Protein AF-A0A535STL4-F1 (afdb_monomer_lite)

Secondary structure (DSSP, 8-state):
-------------PPPHHHHHHHH---HHHHHHHHHTT-HHHHHHT-

Structure (mmCIF, N/CA/C/O backbone):
data_AF-A0A535STL4-F1
#
_entry.id   AF-A0A535STL4-F1
#
loop_
_atom_site.group_PDB
_atom_site.id
_atom_site.type_symbol
_atom_site.label_atom_id
_atom_site.label_alt_id
_atom_site.label_comp_id
_atom_site.label_asym_id
_atom_site.label_entity_id
_atom_site.label_seq_id
_atom_site.pdbx_PDB_ins_code
_atom_site.Cartn_x
_atom_site.Cartn_y
_atom_site.Cartn_z
_atom_site.occupancy
_atom_site.B_iso_or_equiv
_atom_site.auth_seq_id
_atom_site.auth_comp_id
_atom_site.auth_asym_id
_atom_site.auth_atom_id
_atom_site.pdbx_PDB_model_num
ATOM 1 N N . MET A 1 1 ? -2.878 34.023 -31.241 1.00 50.38 1 MET A N 1
ATOM 2 C CA . MET A 1 1 ? -1.973 33.585 -30.157 1.00 50.38 1 MET A CA 1
ATOM 3 C C . MET A 1 1 ? -2.802 32.939 -29.055 1.00 50.38 1 MET A C 1
ATOM 5 O O . MET A 1 1 ? -3.128 33.590 -28.080 1.00 50.38 1 MET A O 1
ATOM 9 N N . VAL A 1 2 ? -3.212 31.694 -29.275 1.00 64.94 2 VAL A N 1
ATOM 10 C CA . VAL A 1 2 ? -3.854 30.763 -28.326 1.00 64.94 2 VAL A CA 1
ATOM 11 C C . VAL A 1 2 ? -3.524 29.408 -28.975 1.00 64.94 2 VAL A C 1
ATOM 13 O O . VAL A 1 2 ? -3.771 29.265 -30.167 1.00 64.94 2 VAL A O 1
ATOM 16 N N . THR A 1 3 ? -2.703 28.516 -28.427 1.00 59.38 3 THR A N 1
ATOM 17 C CA . THR A 1 3 ? -2.964 27.667 -27.263 1.00 59.38 3 THR A CA 1
ATOM 18 C C . THR A 1 3 ? -1.638 26.971 -26.922 1.00 59.38 3 THR A C 1
ATOM 20 O O . THR A 1 3 ? -1.280 25.987 -27.561 1.00 59.38 3 THR A O 1
ATOM 23 N N . THR A 1 4 ? -0.869 27.492 -25.966 1.00 65.19 4 THR A N 1
ATOM 24 C CA . THR A 1 4 ? 0.308 26.797 -25.394 1.00 65.19 4 THR A CA 1
ATOM 25 C C . THR A 1 4 ? -0.017 26.181 -24.036 1.00 65.19 4 THR A C 1
ATOM 27 O O . THR A 1 4 ? 0.870 25.942 -23.222 1.00 65.19 4 THR A O 1
ATOM 30 N N . GLU A 1 5 ? -1.297 25.951 -23.764 1.00 64.00 5 GLU A N 1
ATOM 31 C CA . GLU A 1 5 ? -1.728 25.178 -22.609 1.00 64.00 5 GLU A CA 1
ATOM 32 C C . GLU A 1 5 ? -1.895 23.731 -23.051 1.00 64.00 5 GLU A C 1
ATOM 34 O O . GLU A 1 5 ? -2.305 23.473 -24.178 1.00 64.00 5 GLU A O 1
ATOM 39 N N . ILE A 1 6 ? -1.641 22.782 -22.156 1.00 62.22 6 ILE A N 1
ATOM 40 C CA . ILE A 1 6 ? -1.659 21.336 -22.412 1.00 62.22 6 ILE A CA 1
ATOM 41 C C . ILE A 1 6 ? -0.311 20.796 -22.938 1.00 62.22 6 ILE A C 1
ATOM 43 O O . ILE A 1 6 ? -0.248 19.839 -23.706 1.00 62.22 6 ILE A O 1
ATOM 47 N N . LEU A 1 7 ? 0.806 21.281 -22.381 1.00 60.00 7 LEU A N 1
ATOM 48 C CA . LEU A 1 7 ? 1.842 20.331 -21.958 1.00 60.00 7 LEU A CA 1
ATOM 49 C C . LEU A 1 7 ? 1.227 19.525 -20.811 1.00 60.00 7 LEU A C 1
ATOM 51 O O . LEU A 1 7 ? 1.322 19.901 -19.645 1.00 60.00 7 LEU A O 1
ATOM 55 N N . ARG A 1 8 ? 0.483 18.477 -21.179 1.00 58.97 8 ARG A N 1
ATOM 56 C CA . ARG A 1 8 ? -0.038 17.454 -20.275 1.00 58.97 8 ARG A CA 1
ATOM 57 C C . ARG A 1 8 ? 1.157 16.922 -19.498 1.00 58.97 8 ARG A C 1
ATOM 59 O O . ARG A 1 8 ? 1.936 16.126 -20.013 1.00 58.97 8 ARG A O 1
ATOM 66 N N . ARG A 1 9 ? 1.341 17.446 -18.288 1.00 56.66 9 ARG A N 1
ATOM 67 C CA . ARG A 1 9 ? 2.246 16.872 -17.312 1.00 56.66 9 ARG A CA 1
ATOM 68 C C . ARG A 1 9 ? 1.739 15.464 -17.065 1.00 56.66 9 ARG A C 1
ATOM 70 O O . ARG A 1 9 ? 0.763 15.274 -16.347 1.00 56.66 9 ARG A O 1
ATOM 77 N N . ASP A 1 10 ? 2.411 14.490 -17.658 1.00 58.62 10 ASP A N 1
ATOM 78 C CA . ASP A 1 10 ? 2.419 13.118 -17.166 1.00 58.62 10 ASP A CA 1
ATOM 79 C C . ASP A 1 10 ? 3.237 13.119 -15.860 1.00 58.62 10 ASP A C 1
ATOM 81 O O . ASP A 1 10 ? 4.301 12.518 -15.726 1.00 58.62 10 ASP A O 1
ATOM 85 N N . GLU A 1 11 ? 2.798 13.932 -14.895 1.00 57.31 11 GLU A N 1
ATOM 86 C CA . GLU A 1 11 ? 3.251 13.845 -13.521 1.00 57.31 11 GLU A CA 1
ATOM 87 C C . GLU A 1 11 ? 2.683 12.524 -13.029 1.00 57.31 11 GLU A C 1
ATOM 89 O O . GLU A 1 11 ? 1.543 12.458 -12.572 1.00 57.31 11 GLU A O 1
ATOM 94 N N . LYS A 1 12 ? 3.468 11.451 -13.183 1.00 62.16 12 LYS A N 1
ATOM 95 C CA . LYS A 1 12 ? 3.245 10.200 -12.466 1.00 62.16 12 LYS A CA 1
ATOM 96 C C . LYS A 1 12 ? 3.062 10.567 -11.000 1.00 62.16 12 LYS A C 1
ATOM 98 O O . LYS A 1 12 ? 4.036 10.841 -10.302 1.00 62.16 12 LYS A O 1
ATOM 103 N N . GLN A 1 13 ? 1.809 10.629 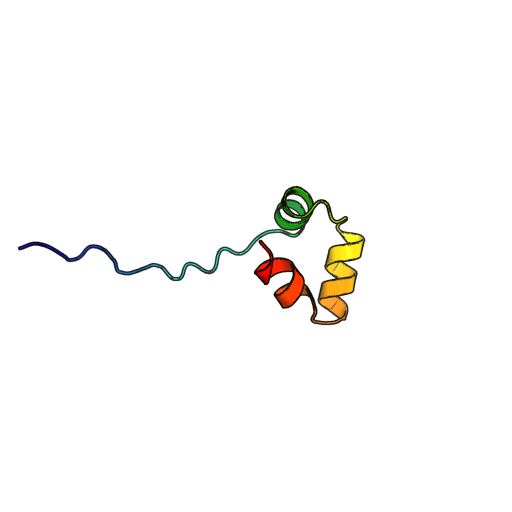-10.558 1.00 69.31 13 GLN A N 1
ATOM 104 C CA . GLN A 1 13 ? 1.473 10.879 -9.170 1.00 69.31 13 GLN A CA 1
ATOM 105 C C . GLN A 1 13 ? 1.990 9.687 -8.376 1.00 69.31 13 GLN A C 1
ATOM 107 O O . GLN A 1 13 ? 1.398 8.610 -8.366 1.00 69.31 13 GLN A O 1
ATOM 112 N N . LEU A 1 14 ? 3.154 9.874 -7.761 1.00 72.38 14 LEU A N 1
ATOM 113 C CA . LEU A 1 14 ? 3.693 8.929 -6.806 1.00 72.38 14 LEU A CA 1
ATOM 114 C C . LEU A 1 14 ? 2.838 9.031 -5.549 1.00 72.38 14 LEU A C 1
ATOM 116 O O . LEU A 1 14 ? 2.779 10.079 -4.906 1.00 72.38 14 LEU A O 1
ATOM 120 N N . TYR A 1 15 ? 2.166 7.937 -5.222 1.00 78.25 15 TYR A N 1
ATOM 121 C CA . TYR A 1 15 ? 1.391 7.823 -4.000 1.00 78.25 15 TYR A CA 1
ATOM 122 C C . TYR A 1 15 ? 2.227 7.146 -2.922 1.00 78.25 15 TYR A C 1
ATOM 124 O O . TYR A 1 15 ? 2.903 6.147 -3.173 1.00 78.25 15 TYR A O 1
ATOM 132 N N . THR A 1 16 ? 2.168 7.668 -1.701 1.00 84.06 16 THR A N 1
ATOM 133 C CA . THR A 1 16 ? 2.746 6.969 -0.552 1.00 84.06 16 THR A CA 1
ATOM 134 C C . THR A 1 16 ? 1.894 5.751 -0.204 1.00 84.06 16 THR A C 1
ATOM 136 O O . THR A 1 16 ? 0.686 5.721 -0.448 1.00 84.06 16 THR A O 1
ATOM 139 N N . ILE A 1 17 ? 2.499 4.749 0.439 1.00 84.31 17 ILE A N 1
ATOM 140 C CA . ILE A 1 17 ? 1.777 3.542 0.869 1.00 84.31 17 ILE A CA 1
ATOM 141 C C . ILE A 1 17 ? 0.582 3.862 1.782 1.00 84.31 17 ILE A C 1
ATOM 143 O O . ILE A 1 17 ? -0.415 3.150 1.771 1.00 84.31 17 ILE A O 1
ATOM 147 N N . GLU A 1 18 ? 0.657 4.955 2.546 1.00 86.19 18 GLU A N 1
ATOM 148 C CA . GLU A 1 18 ? -0.447 5.449 3.373 1.00 86.19 18 GLU A CA 1
ATOM 149 C C . GLU A 1 18 ? -1.590 6.021 2.545 1.00 86.19 18 GLU A C 1
ATOM 151 O O .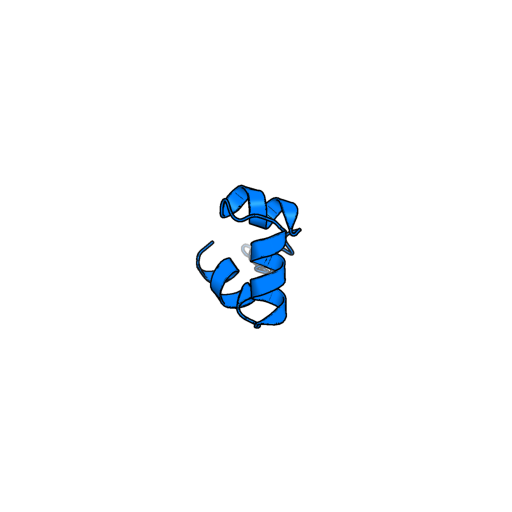 GLU A 1 18 ? -2.752 5.748 2.833 1.00 86.19 18 GLU A O 1
ATOM 156 N N . GLN A 1 19 ? -1.278 6.782 1.497 1.00 85.62 19 GLN A N 1
ATOM 157 C CA . GLN A 1 19 ? -2.293 7.310 0.592 1.00 85.62 19 GLN A CA 1
ATOM 158 C C . GLN A 1 19 ? -3.004 6.179 -0.148 1.00 85.62 19 GLN A C 1
ATOM 160 O O . GLN A 1 19 ? -4.230 6.183 -0.231 1.00 85.62 19 GLN A O 1
ATOM 165 N N . VAL A 1 20 ? -2.256 5.184 -0.630 1.00 83.06 20 VAL A N 1
ATOM 166 C CA . VAL A 1 20 ? -2.842 4.012 -1.290 1.00 83.06 20 VAL A CA 1
ATOM 167 C C . VAL A 1 20 ? -3.678 3.199 -0.300 1.00 83.06 20 VAL A C 1
ATOM 169 O O . VAL A 1 20 ? -4.799 2.823 -0.632 1.00 83.06 20 VAL A O 1
ATOM 172 N N . ALA A 1 21 ? -3.202 2.991 0.931 1.00 86.44 21 ALA A N 1
ATOM 173 C CA . ALA A 1 21 ? -3.956 2.297 1.978 1.00 86.44 21 ALA A CA 1
ATOM 174 C C . ALA A 1 21 ? -5.288 2.996 2.286 1.00 86.44 21 ALA A C 1
ATOM 176 O O . ALA A 1 21 ? -6.332 2.352 2.327 1.00 86.44 21 ALA A O 1
ATOM 177 N N . ASN A 1 22 ? -5.268 4.324 2.424 1.00 85.88 22 ASN A N 1
ATOM 178 C CA . ASN A 1 22 ? -6.469 5.109 2.701 1.00 85.88 22 ASN A CA 1
ATOM 179 C C . ASN A 1 22 ? -7.469 5.107 1.541 1.00 85.88 22 ASN A C 1
ATOM 181 O O . ASN A 1 22 ? -8.671 5.131 1.786 1.00 85.88 22 ASN A O 1
ATOM 185 N N . ARG A 1 23 ? -7.003 5.091 0.287 1.00 84.12 23 ARG A N 1
ATOM 186 C CA . ARG A 1 23 ? -7.903 5.107 -0.876 1.00 84.12 23 ARG A CA 1
ATOM 187 C C . ARG A 1 23 ? -8.461 3.729 -1.232 1.00 84.12 23 ARG A C 1
ATOM 189 O O . ARG A 1 23 ? -9.604 3.636 -1.655 1.00 84.12 23 ARG A O 1
ATOM 196 N N . THR A 1 24 ? -7.667 2.674 -1.059 1.00 82.62 24 THR A N 1
ATOM 197 C CA . THR A 1 24 ? -8.069 1.290 -1.376 1.00 82.62 24 THR A CA 1
ATOM 198 C C . THR A 1 24 ? -8.738 0.572 -0.204 1.00 82.62 24 THR A C 1
ATOM 200 O O . THR A 1 24 ? -9.361 -0.467 -0.395 1.00 82.62 24 THR A O 1
ATOM 203 N N . GLY A 1 25 ? -8.577 1.080 1.022 1.00 84.88 25 GLY A N 1
ATOM 204 C CA . GLY A 1 25 ? -8.975 0.378 2.244 1.00 84.88 25 GLY A CA 1
ATOM 205 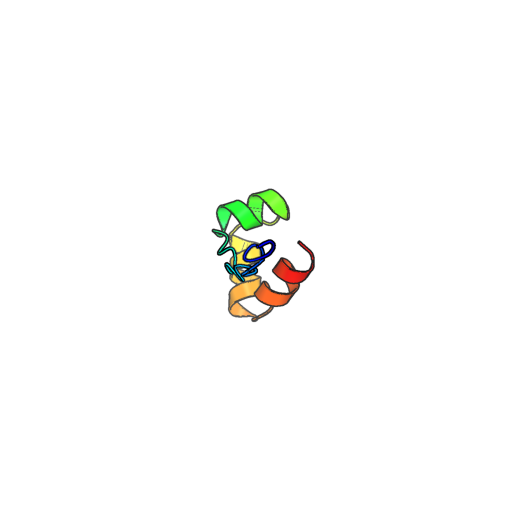C C . GLY A 1 25 ? -8.059 -0.799 2.598 1.00 84.88 25 GLY A C 1
ATOM 206 O O . GLY A 1 25 ? -8.316 -1.510 3.571 1.00 84.88 25 GLY A O 1
ATOM 207 N N . PHE A 1 26 ? -6.980 -1.025 1.839 1.00 85.62 26 PHE A N 1
ATOM 208 C CA . PHE A 1 26 ? -6.016 -2.074 2.139 1.00 85.62 26 PHE A CA 1
ATOM 209 C C . PHE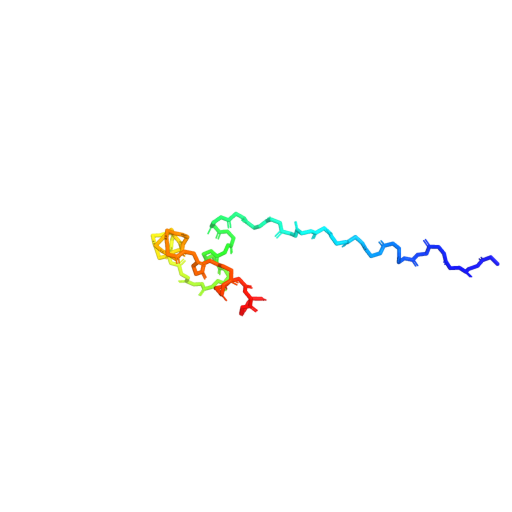 A 1 26 ? -5.053 -1.665 3.244 1.00 85.62 26 PHE A C 1
ATOM 211 O O . PHE A 1 26 ? -4.637 -0.516 3.375 1.00 85.62 26 PHE A O 1
ATOM 218 N N . THR A 1 27 ? -4.627 -2.650 4.029 1.00 88.31 27 THR A N 1
ATOM 219 C CA . THR A 1 27 ? -3.580 -2.423 5.024 1.00 88.31 27 THR A CA 1
ATOM 220 C C . THR A 1 27 ? -2.215 -2.281 4.348 1.00 88.31 27 THR A C 1
ATOM 222 O O . THR A 1 27 ? -1.954 -2.872 3.297 1.00 88.31 27 THR A O 1
ATOM 225 N N . LYS A 1 28 ? -1.282 -1.577 4.999 1.00 88.06 28 LYS A N 1
ATOM 226 C CA . LYS A 1 28 ? 0.116 -1.459 4.536 1.00 88.06 28 LYS A CA 1
ATOM 227 C C . LYS A 1 28 ? 0.776 -2.825 4.293 1.00 88.06 28 LYS A C 1
ATOM 229 O O . LYS A 1 28 ? 1.604 -2.960 3.398 1.00 88.06 28 LYS A O 1
ATOM 234 N N . ARG A 1 29 ? 0.405 -3.842 5.082 1.00 87.19 29 ARG A N 1
ATOM 235 C CA . ARG A 1 29 ? 0.922 -5.214 4.958 1.00 87.19 29 ARG A CA 1
ATOM 236 C C . ARG A 1 29 ? 0.434 -5.887 3.676 1.00 87.19 29 ARG A C 1
ATOM 238 O O . ARG A 1 29 ? 1.223 -6.526 2.996 1.00 87.19 29 ARG A O 1
ATOM 245 N N . THR A 1 30 ? -0.836 -5.692 3.333 1.00 87.12 30 THR A N 1
ATOM 246 C CA . THR A 1 30 ? -1.432 -6.173 2.080 1.00 87.12 30 THR A CA 1
ATOM 247 C C . THR A 1 30 ? -0.790 -5.500 0.866 1.00 87.12 30 THR A C 1
ATOM 249 O O . THR A 1 30 ? -0.446 -6.176 -0.095 1.00 87.12 30 THR A O 1
ATOM 252 N N . LEU A 1 31 ? -0.552 -4.186 0.928 1.00 86.19 31 LEU A N 1
ATOM 253 C CA . LEU A 1 31 ? 0.116 -3.453 -0.154 1.00 86.19 31 LEU A CA 1
ATOM 254 C C . LEU A 1 31 ? 1.567 -3.898 -0.365 1.00 86.19 31 LEU A C 1
ATOM 256 O O . LEU A 1 31 ? 1.964 -4.100 -1.506 1.00 86.19 31 LEU A O 1
ATOM 260 N N . ARG A 1 32 ? 2.333 -4.125 0.713 1.00 84.69 32 ARG A N 1
ATOM 261 C CA . ARG A 1 32 ? 3.684 -4.712 0.622 1.00 84.69 32 ARG A CA 1
ATOM 262 C C . ARG A 1 32 ? 3.677 -6.123 0.050 1.00 84.69 32 ARG A C 1
ATOM 264 O O . ARG A 1 32 ? 4.514 -6.446 -0.776 1.00 84.69 32 ARG A O 1
ATOM 271 N N . TYR A 1 33 ? 2.714 -6.947 0.447 1.00 87.56 33 TYR A N 1
ATOM 272 C CA . TYR A 1 33 ? 2.568 -8.282 -0.124 1.00 87.56 33 TYR A CA 1
ATOM 273 C C . TYR A 1 33 ? 2.313 -8.221 -1.640 1.00 87.56 33 TYR A C 1
ATOM 275 O O . TYR A 1 33 ? 2.907 -8.973 -2.405 1.00 87.56 33 TYR A O 1
ATOM 283 N N . TYR A 1 34 ? 1.493 -7.274 -2.103 1.00 84.62 34 TYR A N 1
ATOM 284 C CA . TYR A 1 34 ? 1.303 -7.048 -3.536 1.00 84.62 34 TYR A CA 1
ATOM 285 C C . TYR A 1 34 ? 2.523 -6.433 -4.228 1.00 84.62 34 TYR A C 1
ATOM 287 O O . TYR A 1 34 ? 2.730 -6.701 -5.407 1.00 84.62 34 TYR A O 1
ATOM 295 N N . GLU A 1 35 ? 3.342 -5.646 -3.533 1.00 82.44 35 GLU A N 1
ATOM 296 C CA . GLU A 1 35 ? 4.625 -5.151 -4.048 1.00 82.44 35 GLU A CA 1
ATOM 297 C C . GLU A 1 35 ? 5.595 -6.297 -4.318 1.00 82.44 35 GLU A C 1
ATOM 299 O O . GLU A 1 35 ? 6.114 -6.419 -5.424 1.00 82.44 35 GLU A O 1
ATOM 304 N N . GLU A 1 36 ? 5.777 -7.172 -3.328 1.00 83.62 36 GLU A N 1
ATOM 305 C CA . GLU A 1 36 ? 6.661 -8.338 -3.397 1.00 83.62 36 GLU A CA 1
ATOM 306 C C . GLU A 1 36 ? 6.238 -9.317 -4.501 1.00 83.62 36 GLU A C 1
ATOM 308 O O . GLU A 1 36 ? 7.083 -9.950 -5.130 1.00 83.62 36 GLU A O 1
ATOM 313 N N . LEU A 1 37 ? 4.936 -9.401 -4.783 1.00 83.56 37 LEU A N 1
ATOM 314 C CA . LEU A 1 37 ? 4.383 -10.200 -5.878 1.00 83.56 37 LEU A CA 1
ATOM 315 C C . LEU A 1 37 ? 4.375 -9.484 -7.240 1.00 83.56 37 LEU A C 1
ATOM 317 O O . LEU A 1 37 ? 3.973 -10.084 -8.235 1.00 83.56 37 LEU A O 1
ATOM 321 N N . GLY A 1 38 ? 4.760 -8.205 -7.310 1.00 77.81 38 GLY A N 1
ATOM 322 C CA . GLY A 1 38 ? 4.678 -7.395 -8.533 1.00 77.81 38 GLY A CA 1
ATOM 323 C C . GLY A 1 38 ? 3.249 -7.010 -8.951 1.00 77.81 38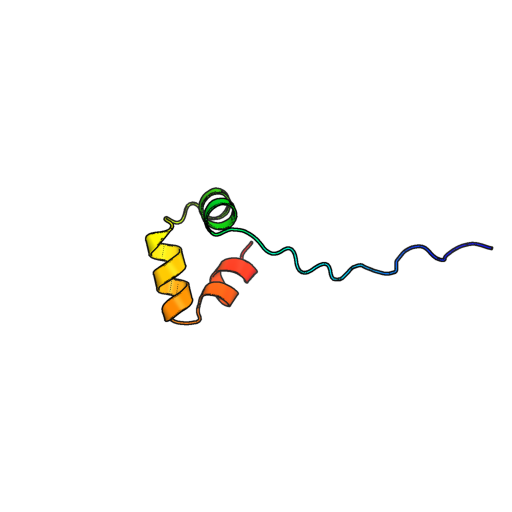 GLY A C 1
ATOM 324 O O . GLY A 1 38 ? 3.034 -6.513 -10.054 1.00 77.81 38 GLY A O 1
ATOM 325 N N . LEU A 1 39 ? 2.263 -7.206 -8.073 1.00 75.44 39 LEU A N 1
ATOM 326 C CA . LEU A 1 39 ? 0.840 -6.905 -8.273 1.00 75.44 39 LEU A CA 1
ATOM 327 C C . LEU A 1 39 ? 0.453 -5.471 -7.881 1.00 75.44 39 LEU A C 1
ATOM 329 O O . LEU A 1 39 ? -0.690 -5.071 -8.093 1.00 75.44 39 LEU A O 1
ATOM 333 N N . LEU A 1 40 ? 1.376 -4.673 -7.334 1.00 69.88 40 LEU A N 1
ATOM 334 C CA . LEU A 1 40 ? 1.108 -3.275 -6.968 1.00 69.88 40 LEU A CA 1
ATOM 335 C C . LEU A 1 40 ? 0.559 -2.456 -8.143 1.00 69.88 40 LEU A C 1
ATOM 337 O O . LEU A 1 40 ? -0.334 -1.636 -7.959 1.00 69.88 40 LEU A O 1
ATOM 341 N N . LEU A 1 41 ? 1.053 -2.715 -9.355 1.00 66.88 41 LEU A N 1
ATOM 342 C CA . LEU A 1 41 ? 0.597 -2.037 -10.567 1.00 66.88 41 LEU A CA 1
ATOM 343 C C . LEU A 1 41 ? -0.871 -2.380 -10.873 1.00 66.88 41 LEU A C 1
ATOM 345 O O . LEU A 1 41 ? -1.633 -1.497 -11.248 1.00 66.88 41 LEU A O 1
ATOM 349 N N . LEU A 1 42 ? -1.294 -3.623 -10.609 1.00 62.88 42 LEU A N 1
ATOM 350 C CA . LEU A 1 42 ? -2.693 -4.040 -10.720 1.00 62.88 42 LEU A CA 1
ATOM 351 C C . LEU A 1 42 ? -3.561 -3.321 -9.678 1.00 62.88 42 LEU A C 1
ATOM 353 O O . LEU A 1 42 ? -4.597 -2.769 -10.025 1.00 62.88 42 LEU A O 1
ATOM 357 N N . ALA A 1 43 ? -3.118 -3.275 -8.419 1.00 60.75 43 ALA A N 1
ATOM 358 C CA . ALA A 1 43 ? -3.859 -2.623 -7.337 1.00 60.75 43 ALA A CA 1
ATOM 359 C C . ALA A 1 43 ? -4.020 -1.105 -7.546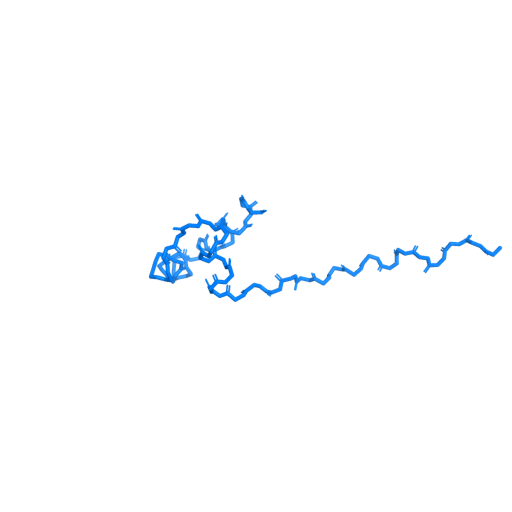 1.00 60.75 43 ALA A C 1
ATOM 361 O O . ALA A 1 43 ? -5.025 -0.537 -7.130 1.00 60.75 43 ALA A O 1
ATOM 362 N N . ILE A 1 44 ? -3.048 -0.460 -8.199 1.00 64.38 44 ILE A N 1
ATOM 363 C CA . ILE A 1 44 ? -3.073 0.975 -8.511 1.00 64.38 44 ILE A CA 1
ATOM 364 C C . ILE A 1 44 ? -3.878 1.270 -9.791 1.00 64.38 44 ILE A C 1
ATOM 366 O O . ILE A 1 44 ? -4.454 2.343 -9.884 1.00 64.38 44 ILE A O 1
ATOM 370 N N . ILE A 1 45 ? -3.978 0.343 -10.755 1.00 64.81 45 ILE A N 1
ATOM 371 C CA . ILE A 1 45 ? -4.792 0.522 -11.980 1.00 64.81 45 ILE A CA 1
ATOM 372 C C . ILE A 1 45 ? -6.303 0.567 -11.686 1.00 64.81 45 ILE A C 1
ATOM 374 O O . ILE A 1 45 ? -7.054 1.176 -12.443 1.00 64.81 45 ILE A O 1
ATOM 378 N N . PHE A 1 46 ? -6.761 -0.064 -10.602 1.00 58.22 46 PHE A N 1
ATOM 379 C CA . PHE A 1 46 ? -8.163 -0.002 -10.165 1.00 58.22 46 PHE A CA 1
ATOM 380 C C . PHE A 1 46 ? -8.508 1.275 -9.364 1.00 58.22 46 PHE A C 1
ATOM 382 O O . PHE A 1 46 ? -9.628 1.376 -8.858 1.00 58.22 46 PHE A O 1
ATOM 389 N N . LEU A 1 47 ? -7.567 2.221 -9.234 1.00 58.34 47 LEU A N 1
ATOM 390 C CA . LEU A 1 47 ? -7.687 3.482 -8.496 1.00 58.34 47 LEU A CA 1
ATOM 391 C C . LEU A 1 47 ? -7.769 4.693 -9.436 1.00 58.34 47 LEU A C 1
ATOM 393 O O . LEU A 1 47 ? -8.552 5.616 -9.119 1.00 58.34 47 LEU A O 1
#

Foldseek 3Di:
DDDPPPPPPPPVPDDDLVRLCVVQVNDSVVCVVCVVVVNNVVSVVVD

Sequence (47 aa):
MVTTEILRRDEKQLYTIEQVANRTGFTKRTLRYYEELGLLLLAIIFL

Radius of gyration: 15.32 Å; chains: 1; bounding box: 16×44×35 Å

pLDDT: mean 73.94, std 11.77, range [50.38, 88.31]